Protein AF-A0A964J4A7-F1 (afdb_monomer)

Nearest PDB structures (foldseek):
  4ggv-assembly1_A  TM=4.752E-01  e=4.120E+00  Streptomyces himastatinicus ATCC 53653

Radius of gyration: 18.25 Å; Cα contacts (8 Å, |Δi|>4): 38; chains: 1; bounding box: 58×25×42 Å

Solvent-accessible surface area (backbone atoms only — not comparable to full-atom values): 5552 Å² total; per-residue (Å²): 120,84,85,73,64,74,85,95,62,94,72,65,58,56,76,70,42,56,50,52,53,50,52,52,50,52,31,66,76,62,76,48,56,81,92,54,64,61,52,66,57,55,52,48,48,62,72,67,53,54,40,86,45,93,86,36,99,44,71,46,69,66,68,39,51,58,53,51,50,53,49,51,54,56,53,53,66,61,55,69,76,64,78,82,68,90,128

Mean predicted aligned error: 13.83 Å

Foldseek 3Di:
DVVPDDDPDDDDCCVPPVVVVVLVVVCVVLVNDPVCSCVVVVLVLLVPFDLVDPPRPHNDDVVSVVSVVVVVVVVVVVCVVPDPDDD

Structure (mmCIF, N/CA/C/O backbone):
data_AF-A0A964J4A7-F1
#
_entry.id   AF-A0A964J4A7-F1
#
loop_
_atom_site.group_PDB
_atom_site.id
_atom_site.type_symbol
_atom_site.label_atom_id
_atom_site.label_alt_id
_atom_site.label_comp_id
_atom_site.label_asym_id
_atom_site.label_entity_id
_atom_site.label_seq_id
_atom_site.pdbx_PDB_ins_code
_atom_site.Cartn_x
_atom_site.Cartn_y
_atom_site.Cartn_z
_atom_site.occupancy
_atom_site.B_iso_or_equiv
_atom_site.auth_seq_id
_atom_site.auth_comp_id
_atom_site.auth_asym_id
_atom_site.auth_atom_id
_atom_site.pdbx_PDB_model_num
ATOM 1 N N . MET A 1 1 ? -7.491 5.675 19.699 1.00 58.06 1 MET A N 1
ATOM 2 C CA . MET A 1 1 ? -8.040 4.712 18.710 1.00 58.06 1 MET A CA 1
ATOM 3 C C . MET A 1 1 ? -8.614 3.479 19.400 1.00 58.06 1 MET A C 1
ATOM 5 O O . MET A 1 1 ? -9.714 3.091 19.049 1.00 58.06 1 MET A O 1
ATOM 9 N N . LEU A 1 2 ? -7.955 2.926 20.431 1.00 66.19 2 LEU A N 1
ATOM 10 C CA . LEU A 1 2 ? -8.589 1.925 21.310 1.00 66.19 2 LEU A CA 1
ATOM 11 C C . LEU A 1 2 ? -9.746 2.492 22.157 1.00 66.19 2 LEU A C 1
ATOM 13 O O . LEU A 1 2 ? -10.617 1.7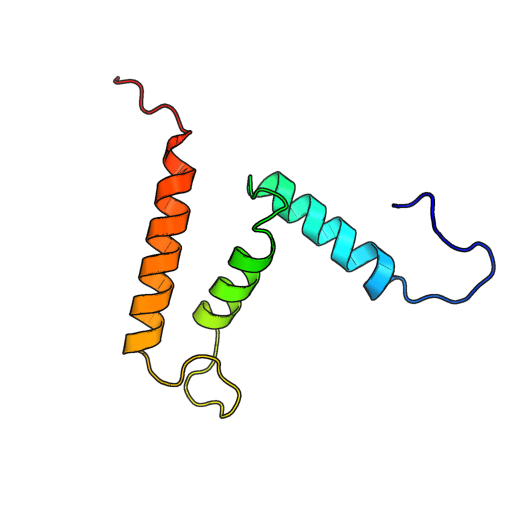42 22.581 1.00 66.19 2 LEU A O 1
ATOM 17 N N . ASP A 1 3 ? -9.778 3.805 22.395 1.00 68.69 3 ASP A N 1
ATOM 18 C CA . ASP A 1 3 ? -10.802 4.433 23.246 1.00 68.69 3 ASP A CA 1
ATOM 19 C C . ASP A 1 3 ? -12.186 4.553 22.588 1.00 68.69 3 ASP A C 1
ATOM 21 O O . ASP A 1 3 ? -13.168 4.836 23.267 1.00 68.69 3 ASP A O 1
ATOM 25 N N . SER A 1 4 ? -12.276 4.338 21.273 1.00 70.62 4 SER A N 1
ATOM 26 C CA . SER A 1 4 ? -13.501 4.496 20.475 1.00 70.62 4 SER A CA 1
ATOM 27 C C . SER A 1 4 ? -14.219 3.175 20.173 1.00 70.62 4 SER A C 1
ATOM 29 O O . SER A 1 4 ? -15.077 3.133 19.297 1.00 70.62 4 SER A O 1
ATOM 31 N N . LEU A 1 5 ? -13.872 2.089 20.869 1.00 74.25 5 LEU A N 1
ATOM 32 C CA . LEU A 1 5 ? -14.486 0.782 20.639 1.00 74.25 5 LEU A CA 1
ATOM 33 C C . LEU A 1 5 ? -15.942 0.753 21.145 1.00 74.25 5 LEU A C 1
ATOM 35 O O . LEU A 1 5 ? -16.178 1.077 22.317 1.00 74.25 5 LEU A O 1
ATOM 39 N N . PRO A 1 6 ? -16.915 0.331 20.314 1.00 72.00 6 PRO A N 1
ATOM 40 C CA . PRO A 1 6 ? -18.296 0.186 20.749 1.00 72.00 6 PRO A CA 1
ATOM 41 C C . PRO A 1 6 ? -18.396 -0.931 21.794 1.00 72.00 6 PRO A C 1
ATOM 43 O O . PRO A 1 6 ? -17.922 -2.052 21.599 1.00 72.00 6 PRO A O 1
ATOM 46 N N . ARG A 1 7 ? -18.999 -0.619 22.945 1.00 70.06 7 ARG A N 1
ATOM 47 C CA . ARG A 1 7 ? -19.251 -1.598 24.007 1.00 70.06 7 ARG A CA 1
ATOM 48 C C . ARG A 1 7 ? -20.650 -2.179 23.803 1.00 70.06 7 ARG A C 1
ATOM 50 O O . ARG A 1 7 ? -21.622 -1.443 23.880 1.00 70.06 7 ARG A O 1
ATOM 57 N N . SER A 1 8 ? -20.714 -3.497 23.607 1.00 76.56 8 SER A N 1
ATOM 58 C CA . SER A 1 8 ? -21.926 -4.310 23.383 1.00 76.56 8 SER A CA 1
ATOM 59 C C . SER A 1 8 ? -22.469 -4.427 21.947 1.00 76.56 8 SER A C 1
ATOM 61 O O . SER A 1 8 ? -23.593 -4.894 21.773 1.00 76.56 8 SER A O 1
ATOM 63 N N . GLU A 1 9 ? -21.677 -4.113 20.921 1.00 74.44 9 GLU A N 1
ATOM 64 C CA . GLU A 1 9 ? -22.031 -4.386 19.517 1.00 74.44 9 GLU A CA 1
ATOM 65 C C . GLU A 1 9 ? -20.994 -5.299 18.849 1.00 74.44 9 GLU A C 1
ATOM 67 O O . GLU A 1 9 ? -19.818 -5.295 19.218 1.00 74.44 9 GLU A O 1
ATOM 72 N N . VAL A 1 10 ? -21.434 -6.114 17.884 1.00 75.94 10 VAL A N 1
ATOM 73 C CA . VAL A 1 10 ? -20.541 -6.972 17.095 1.00 75.94 10 VAL A CA 1
ATOM 74 C C . VAL A 1 10 ? -19.903 -6.112 16.010 1.00 75.94 10 VAL A C 1
ATOM 76 O O . VAL A 1 10 ? -20.608 -5.571 15.163 1.00 75.94 10 VAL A O 1
ATOM 79 N N . PHE A 1 11 ? -18.579 -5.987 16.028 1.00 77.25 11 PHE A N 1
ATOM 80 C CA . PHE A 1 11 ? -17.824 -5.254 15.013 1.00 77.25 11 PHE A CA 1
ATOM 81 C C . PHE A 1 11 ? -16.635 -6.076 14.512 1.00 77.25 11 PHE A C 1
ATOM 83 O O . PHE A 1 11 ? -16.142 -6.968 15.207 1.00 77.25 11 PHE A O 1
ATOM 90 N N . ASP A 1 12 ? -16.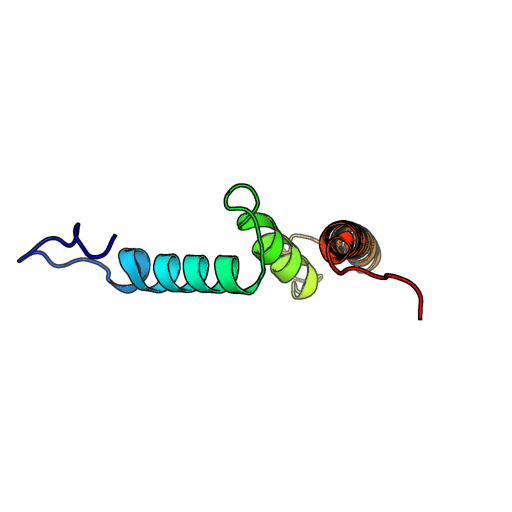170 -5.764 13.301 1.00 78.00 12 ASP A N 1
ATOM 91 C CA . ASP A 1 12 ? -14.989 -6.395 12.717 1.00 78.00 12 ASP A CA 1
ATOM 92 C C . ASP A 1 12 ? -13.710 -5.821 13.345 1.00 78.00 12 ASP A C 1
ATOM 94 O O . ASP A 1 12 ? -13.287 -4.689 13.088 1.00 78.00 12 ASP A O 1
ATOM 98 N N . TRP A 1 13 ? -13.091 -6.626 14.205 1.00 80.06 13 TRP A N 1
ATOM 99 C CA . TRP A 1 13 ? -11.845 -6.284 14.883 1.00 80.06 13 TRP A CA 1
ATOM 100 C C . TRP A 1 13 ? -10.659 -6.138 13.920 1.00 80.06 13 TRP A C 1
ATOM 102 O O . TRP A 1 13 ? -9.765 -5.314 14.154 1.00 80.06 13 TRP A O 1
ATOM 112 N N . VAL A 1 14 ? -10.635 -6.940 12.853 1.00 80.56 14 VAL A N 1
ATOM 113 C CA . VAL A 1 14 ? -9.520 -6.995 11.905 1.00 80.56 14 VAL A CA 1
ATOM 114 C C . VAL A 1 14 ? -9.445 -5.687 11.135 1.00 80.56 14 VAL A C 1
ATOM 116 O O . VAL A 1 14 ? -8.382 -5.061 11.101 1.00 80.56 14 VAL A O 1
ATOM 119 N N . GLU A 1 15 ? -10.579 -5.252 10.592 1.00 75.50 15 GLU A N 1
ATOM 120 C CA . GLU A 1 15 ? -10.671 -4.022 9.813 1.00 75.50 15 GLU A CA 1
ATOM 121 C C . GLU A 1 15 ? -10.440 -2.776 10.681 1.00 75.50 15 GLU A C 1
ATOM 123 O O . GLU A 1 15 ? -9.651 -1.902 10.318 1.00 75.50 15 GLU A O 1
ATOM 128 N N . GLN A 1 16 ? -11.053 -2.710 11.870 1.00 71.94 16 GLN A N 1
ATOM 129 C CA . GLN A 1 16 ? -10.996 -1.496 12.692 1.00 71.94 16 GLN A CA 1
ATOM 130 C C . GLN A 1 16 ? -9.687 -1.314 13.471 1.00 71.94 16 GLN A C 1
ATOM 132 O O . GLN A 1 16 ? -9.267 -0.176 13.684 1.00 71.94 16 GLN A O 1
ATOM 137 N N . ASN A 1 17 ? -9.034 -2.392 13.922 1.00 75.19 17 ASN A N 1
ATOM 138 C CA . ASN A 1 17 ? -7.912 -2.284 14.865 1.00 75.19 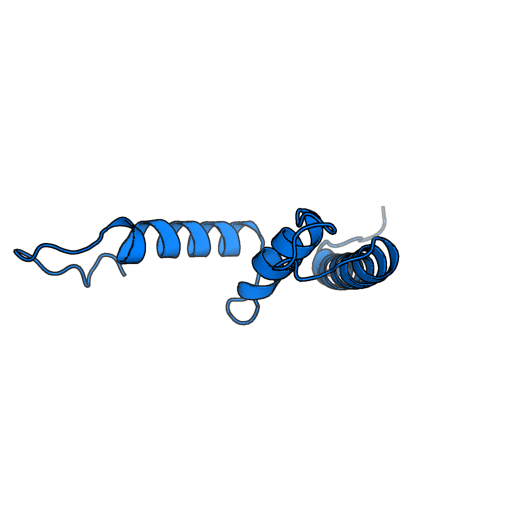17 ASN A CA 1
ATOM 139 C C . ASN A 1 17 ? -6.632 -2.943 14.355 1.00 75.19 17 ASN A C 1
ATOM 141 O O . ASN A 1 17 ? -5.591 -2.286 14.323 1.00 75.19 17 ASN A O 1
ATOM 145 N N . SER A 1 18 ? -6.682 -4.212 13.944 1.00 78.94 18 SER A N 1
ATOM 146 C CA . SER A 1 18 ? -5.469 -4.969 13.596 1.00 78.94 18 SER A CA 1
ATOM 147 C C . SER A 1 18 ? -4.703 -4.351 12.425 1.00 78.94 18 SER A C 1
ATOM 149 O O . SER A 1 18 ? -3.476 -4.234 12.497 1.00 78.94 18 SER A O 1
ATOM 151 N N . ILE A 1 19 ? -5.406 -3.901 11.381 1.00 77.06 19 ILE A N 1
ATOM 152 C CA . ILE A 1 19 ? -4.777 -3.248 10.224 1.00 77.06 19 ILE A CA 1
ATOM 153 C C . ILE A 1 19 ? -4.210 -1.886 10.638 1.00 77.06 19 ILE A C 1
ATOM 155 O O . ILE A 1 19 ? -3.017 -1.644 10.480 1.00 77.06 19 ILE A O 1
ATOM 159 N N . SER A 1 20 ? -5.023 -1.025 11.255 1.00 73.56 20 SER A N 1
ATOM 160 C CA . SER A 1 20 ? -4.605 0.338 11.609 1.00 73.56 20 SER A CA 1
ATOM 161 C C . SER A 1 20 ? -3.430 0.384 12.594 1.00 73.56 20 SER A C 1
ATOM 163 O O . SER A 1 20 ? -2.479 1.145 12.397 1.00 73.56 20 SER A O 1
ATOM 165 N N . LEU A 1 21 ? -3.447 -0.455 13.636 1.00 79.69 21 LEU A N 1
ATOM 166 C CA . LEU A 1 21 ? -2.386 -0.488 14.645 1.00 79.69 21 LEU A CA 1
ATOM 167 C C . LEU A 1 21 ? -1.072 -1.010 14.061 1.00 79.69 21 LEU A C 1
ATOM 169 O O . LEU A 1 21 ? -0.019 -0.418 14.300 1.00 79.69 21 LEU A O 1
ATOM 173 N N . THR A 1 22 ? -1.135 -2.069 13.251 1.00 78.56 22 THR A N 1
ATOM 174 C CA . THR A 1 22 ? 0.047 -2.641 12.591 1.00 78.56 22 THR A CA 1
ATOM 175 C C . THR A 1 22 ? 0.621 -1.675 11.565 1.00 78.56 22 THR A C 1
ATOM 177 O O . THR A 1 22 ? 1.828 -1.454 11.538 1.00 78.56 22 THR A O 1
ATOM 180 N N . THR A 1 23 ? -0.231 -1.021 10.774 1.00 74.06 23 THR A N 1
ATOM 181 C CA . THR A 1 23 ? 0.185 0.023 9.833 1.00 74.06 23 THR A CA 1
ATOM 182 C C . THR A 1 23 ? 0.801 1.211 10.563 1.00 74.06 23 THR A C 1
ATOM 184 O O . THR A 1 23 ? 1.819 1.738 10.123 1.00 74.06 23 THR A O 1
ATOM 187 N N . MET A 1 24 ? 0.238 1.650 11.688 1.00 69.06 24 MET A N 1
ATOM 188 C CA . MET A 1 24 ? 0.810 2.749 12.465 1.00 69.06 24 MET A CA 1
ATOM 189 C C . MET A 1 24 ? 2.177 2.376 13.051 1.00 69.06 24 MET A C 1
ATOM 191 O O . MET A 1 24 ? 3.103 3.176 12.942 1.00 69.06 24 MET A O 1
ATOM 195 N N . LEU A 1 25 ? 2.326 1.162 13.590 1.00 77.94 25 LEU A N 1
ATOM 196 C CA . LEU A 1 25 ? 3.600 0.649 14.098 1.00 77.94 25 LEU A CA 1
ATOM 197 C C . LEU A 1 25 ? 4.648 0.506 12.984 1.00 77.94 25 LEU A C 1
ATOM 199 O O . LEU A 1 25 ? 5.764 0.987 13.153 1.00 77.94 25 LEU A O 1
ATOM 203 N N . LEU A 1 26 ? 4.295 -0.084 11.835 1.00 72.56 26 LEU A N 1
ATOM 204 C CA . LEU A 1 26 ? 5.197 -0.194 10.680 1.00 72.56 26 LEU A CA 1
ATOM 205 C C . LEU A 1 26 ? 5.654 1.179 10.182 1.00 72.56 26 LEU A C 1
ATOM 207 O O . LEU A 1 26 ? 6.821 1.341 9.833 1.00 72.56 26 LEU A O 1
ATOM 211 N N . ASN A 1 27 ? 4.755 2.167 10.166 1.00 65.06 27 ASN A N 1
ATOM 212 C CA . ASN A 1 27 ? 5.094 3.523 9.738 1.00 65.06 27 ASN A CA 1
ATOM 213 C C . ASN A 1 27 ? 6.035 4.226 10.714 1.00 65.06 27 ASN A C 1
ATOM 215 O O . ASN A 1 27 ? 6.964 4.890 10.265 1.00 65.06 27 ASN A O 1
ATOM 219 N N . THR A 1 28 ? 5.838 4.046 12.023 1.00 66.88 28 THR A N 1
ATOM 220 C CA . THR A 1 28 ? 6.774 4.545 13.039 1.00 66.88 28 THR A CA 1
ATOM 221 C C . THR A 1 28 ? 8.132 3.851 12.935 1.00 66.88 28 THR A C 1
ATOM 223 O O . THR A 1 28 ? 9.157 4.513 13.009 1.00 66.88 28 THR A O 1
ATOM 226 N N . LEU A 1 29 ? 8.159 2.529 12.729 1.00 68.38 29 LEU A N 1
ATOM 227 C CA . LEU A 1 29 ? 9.406 1.768 12.584 1.00 68.38 29 LEU A CA 1
ATOM 228 C C . LEU A 1 29 ? 10.159 2.077 11.283 1.00 68.38 29 LEU A C 1
ATOM 230 O O . LEU A 1 29 ? 11.367 1.878 11.226 1.00 68.38 29 LEU A O 1
ATOM 234 N N . SER A 1 30 ? 9.461 2.541 10.246 1.00 57.44 30 SER A N 1
ATOM 235 C CA . SER A 1 30 ? 10.052 2.827 8.933 1.00 57.44 30 SER A CA 1
ATOM 236 C C . SER A 1 30 ? 10.356 4.312 8.707 1.00 57.44 30 SER A C 1
ATOM 238 O O . SER A 1 30 ? 10.706 4.674 7.585 1.00 57.44 30 SER A O 1
ATOM 240 N N . ASP A 1 31 ? 10.186 5.175 9.720 1.00 61.53 31 ASP A N 1
ATOM 241 C CA . ASP A 1 31 ? 10.308 6.640 9.602 1.00 61.53 31 ASP A CA 1
ATOM 242 C C . ASP A 1 31 ? 9.533 7.221 8.393 1.00 61.53 31 ASP A C 1
ATOM 244 O O . ASP A 1 31 ? 9.953 8.184 7.741 1.00 61.53 31 ASP A O 1
ATOM 248 N N . TYR A 1 32 ? 8.372 6.636 8.062 1.00 58.66 32 TYR A N 1
ATOM 249 C CA . TYR A 1 32 ? 7.533 7.120 6.964 1.00 58.66 32 TYR A CA 1
ATOM 250 C C . TYR A 1 32 ? 6.529 8.170 7.475 1.00 58.66 32 TYR A C 1
ATOM 252 O O . TYR A 1 32 ? 5.714 7.873 8.359 1.00 58.66 32 TYR A O 1
ATOM 260 N N . PRO A 1 33 ? 6.533 9.401 6.925 1.00 66.19 33 PRO A N 1
ATOM 261 C CA . PRO A 1 33 ? 5.580 10.433 7.303 1.00 66.19 33 PRO A CA 1
ATOM 262 C C . PRO A 1 33 ? 4.152 9.985 6.978 1.00 66.19 33 PRO A C 1
ATOM 264 O O . PRO A 1 33 ? 3.898 9.323 5.972 1.00 66.19 33 PRO A O 1
ATOM 267 N N . PHE A 1 34 ? 3.198 10.371 7.831 1.00 60.88 34 PHE A N 1
ATOM 268 C CA . PHE A 1 34 ? 1.801 9.927 7.742 1.00 60.88 34 PHE A CA 1
ATOM 269 C C . PHE A 1 34 ? 1.159 10.195 6.367 1.00 60.88 34 PHE A C 1
ATOM 271 O O . PHE A 1 34 ? 0.327 9.413 5.914 1.00 60.88 34 PHE A O 1
ATOM 278 N N . ALA A 1 35 ? 1.570 11.269 5.690 1.00 67.00 35 ALA A N 1
ATOM 279 C CA . ALA A 1 35 ? 1.064 11.645 4.372 1.00 67.00 35 ALA A CA 1
ATOM 280 C C . ALA A 1 35 ? 1.446 10.660 3.248 1.00 67.00 35 ALA A C 1
ATOM 282 O O . ALA A 1 35 ? 0.786 10.643 2.217 1.00 67.00 35 ALA A O 1
ATOM 283 N N . GLU A 1 36 ? 2.474 9.829 3.445 1.00 66.31 36 GLU A N 1
ATOM 284 C CA . GLU A 1 36 ? 3.078 8.993 2.393 1.00 66.31 36 GLU A CA 1
ATOM 285 C C . GLU A 1 36 ? 3.021 7.493 2.738 1.00 66.31 36 GLU A C 1
ATOM 287 O O . GLU A 1 36 ? 3.738 6.670 2.176 1.00 66.31 36 GLU A O 1
ATOM 292 N N . ARG A 1 37 ? 2.132 7.104 3.663 1.00 67.31 37 ARG A N 1
ATOM 293 C CA . ARG A 1 37 ? 1.960 5.711 4.129 1.00 67.31 37 ARG A CA 1
ATOM 294 C C . ARG A 1 37 ? 1.493 4.736 3.045 1.00 67.31 37 A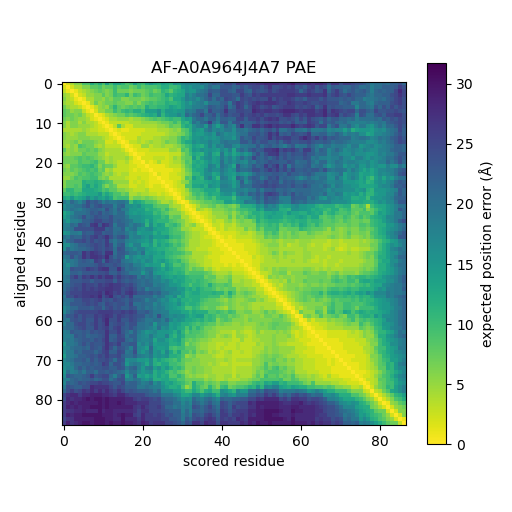RG A C 1
ATOM 296 O O . ARG A 1 37 ? 1.616 3.529 3.228 1.00 67.31 37 ARG A O 1
ATOM 303 N N . ALA A 1 38 ? 0.929 5.243 1.950 1.00 72.12 38 ALA A N 1
ATOM 304 C CA . ALA A 1 38 ? 0.485 4.428 0.822 1.00 72.12 38 ALA A CA 1
ATOM 305 C C . ALA A 1 38 ? 1.642 4.018 -0.105 1.00 72.12 38 ALA A C 1
ATOM 307 O O . ALA A 1 38 ? 1.532 3.008 -0.804 1.00 72.12 38 ALA A O 1
ATOM 308 N N . ASP A 1 39 ? 2.756 4.756 -0.083 1.00 75.25 39 ASP A N 1
ATOM 309 C CA . ASP A 1 39 ? 3.868 4.546 -1.007 1.00 75.25 39 ASP A CA 1
ATOM 310 C C . ASP A 1 39 ? 4.505 3.159 -0.833 1.00 75.25 39 ASP A C 1
ATOM 312 O O . ASP A 1 39 ? 4.605 2.434 -1.824 1.00 75.25 39 ASP A O 1
ATOM 316 N N . PRO A 1 40 ? 4.875 2.701 0.383 1.00 73.75 40 PRO A N 1
ATOM 317 C CA . PRO A 1 40 ? 5.505 1.391 0.556 1.00 73.75 40 PRO A CA 1
ATOM 318 C C . PRO A 1 40 ? 4.617 0.233 0.090 1.00 73.75 40 PRO A C 1
ATOM 320 O O . PRO A 1 40 ? 5.118 -0.722 -0.504 1.00 73.75 40 PRO A O 1
ATOM 323 N N . THR A 1 41 ? 3.303 0.324 0.316 1.00 77.06 41 THR A N 1
ATOM 324 C CA . THR A 1 41 ? 2.326 -0.679 -0.132 1.00 77.06 41 THR A CA 1
ATOM 325 C C . THR A 1 41 ? 2.247 -0.716 -1.655 1.00 77.06 41 THR A C 1
ATOM 327 O O . THR A 1 41 ? 2.335 -1.790 -2.247 1.00 77.06 41 THR A O 1
ATOM 330 N N . HIS A 1 42 ? 2.164 0.453 -2.297 1.00 79.38 42 HIS A N 1
ATOM 331 C CA . HIS A 1 42 ? 2.123 0.568 -3.754 1.00 79.38 42 HIS A CA 1
ATOM 332 C C . HIS A 1 42 ? 3.391 0.013 -4.413 1.00 79.38 42 HIS A C 1
ATOM 334 O O . HIS A 1 42 ? 3.327 -0.735 -5.391 1.00 79.38 42 HIS A O 1
ATOM 340 N N . TRP A 1 43 ? 4.562 0.338 -3.863 1.00 82.12 43 TRP A N 1
ATOM 341 C CA . TRP A 1 43 ? 5.819 -0.163 -4.402 1.00 82.12 43 TRP A CA 1
ATOM 342 C C . TRP A 1 43 ? 6.016 -1.659 -4.157 1.00 82.12 43 TRP A C 1
ATOM 344 O O . TRP A 1 43 ? 6.536 -2.343 -5.038 1.00 82.12 43 TRP A O 1
ATOM 354 N N . SER A 1 44 ? 5.579 -2.172 -3.002 1.00 79.62 44 SER A N 1
ATOM 355 C CA . SER A 1 44 ? 5.630 -3.605 -2.691 1.00 79.62 44 SER A CA 1
ATOM 356 C C . SER A 1 44 ? 4.776 -4.410 -3.664 1.00 79.62 44 SER A C 1
ATOM 358 O O . SER A 1 44 ? 5.246 -5.421 -4.178 1.00 79.62 44 SER A O 1
ATOM 360 N N . ASP A 1 45 ? 3.579 -3.923 -3.990 1.00 79.88 45 ASP A N 1
ATOM 361 C CA . ASP A 1 45 ? 2.690 -4.549 -4.969 1.00 79.88 45 ASP A CA 1
ATOM 362 C C . ASP A 1 45 ? 3.338 -4.609 -6.366 1.00 79.88 45 ASP A C 1
ATOM 364 O O . ASP A 1 45 ? 3.465 -5.676 -6.965 1.00 79.88 45 ASP A O 1
ATOM 368 N N . ILE A 1 46 ? 3.928 -3.504 -6.840 1.00 80.88 46 ILE A N 1
ATOM 369 C CA . ILE A 1 46 ? 4.702 -3.488 -8.099 1.00 80.88 46 ILE A CA 1
ATOM 370 C C . ILE A 1 46 ? 5.921 -4.429 -8.035 1.00 80.88 46 ILE A C 1
ATOM 372 O O . ILE A 1 46 ? 6.298 -5.041 -9.042 1.00 80.88 46 ILE A O 1
ATOM 376 N N . ALA A 1 47 ? 6.558 -4.550 -6.869 1.00 79.25 47 ALA A N 1
ATOM 377 C CA . ALA A 1 47 ? 7.734 -5.386 -6.670 1.00 79.25 47 ALA A CA 1
ATOM 378 C C . ALA A 1 47 ? 7.420 -6.884 -6.686 1.00 79.25 47 ALA A C 1
ATOM 380 O O . ALA A 1 47 ? 8.309 -7.648 -7.057 1.00 79.25 47 ALA A O 1
ATOM 381 N N . ILE A 1 48 ? 6.209 -7.311 -6.325 1.00 80.44 48 ILE A N 1
ATOM 382 C CA . ILE A 1 48 ? 5.839 -8.734 -6.236 1.00 80.44 48 ILE A CA 1
ATOM 383 C C . ILE A 1 48 ? 4.793 -9.165 -7.269 1.00 80.44 48 ILE A C 1
ATOM 385 O O . ILE A 1 48 ? 4.595 -10.368 -7.438 1.00 80.44 48 ILE A O 1
ATOM 389 N N . CYS A 1 49 ? 4.165 -8.222 -7.981 1.00 76.69 49 CYS A N 1
ATOM 390 C CA . CYS A 1 49 ? 3.120 -8.528 -8.953 1.00 76.69 49 CYS A CA 1
ATOM 391 C C . CYS A 1 49 ? 3.586 -9.522 -10.028 1.00 76.69 49 CYS A C 1
ATOM 393 O O . CYS A 1 49 ? 4.713 -9.476 -10.548 1.00 76.69 49 CYS A O 1
ATOM 395 N N . ASN A 1 50 ? 2.677 -10.431 -10.377 1.00 77.12 50 ASN A N 1
ATOM 396 C CA . ASN A 1 50 ? 2.864 -11.346 -11.486 1.00 77.12 50 ASN A CA 1
ATOM 397 C C . ASN A 1 50 ? 2.550 -10.612 -12.791 1.00 77.12 50 ASN A C 1
ATOM 399 O O . ASN A 1 50 ? 1.396 -10.356 -13.100 1.00 77.12 50 ASN A O 1
ATOM 403 N N . VAL A 1 51 ? 3.578 -10.312 -13.581 1.00 72.44 51 VAL A N 1
ATOM 404 C CA . VAL A 1 51 ? 3.445 -9.560 -14.843 1.00 72.44 51 VAL A CA 1
ATOM 405 C C . VAL A 1 51 ? 2.562 -10.238 -15.900 1.00 72.44 51 VAL A C 1
ATOM 407 O O . VAL A 1 51 ? 2.205 -9.597 -16.883 1.00 72.44 51 VAL A O 1
ATOM 410 N N . ASN A 1 52 ? 2.234 -11.521 -15.726 1.00 73.19 52 ASN A N 1
ATOM 411 C CA . ASN A 1 52 ? 1.377 -12.276 -16.641 1.00 73.19 52 ASN A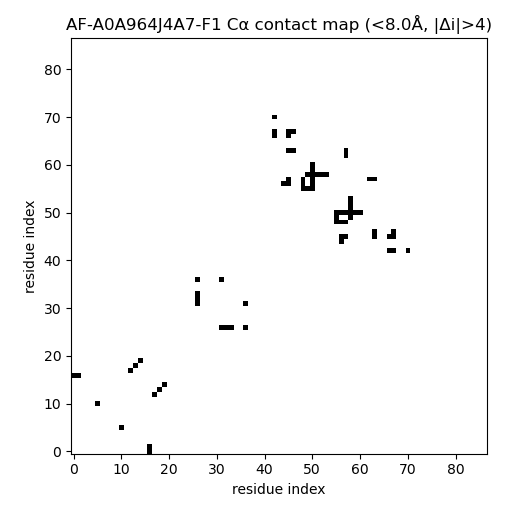 CA 1
ATOM 412 C C . ASN A 1 52 ? -0.101 -12.286 -16.216 1.00 73.19 52 ASN A C 1
ATOM 414 O O . ASN A 1 52 ? -0.922 -12.862 -16.926 1.00 73.19 52 ASN 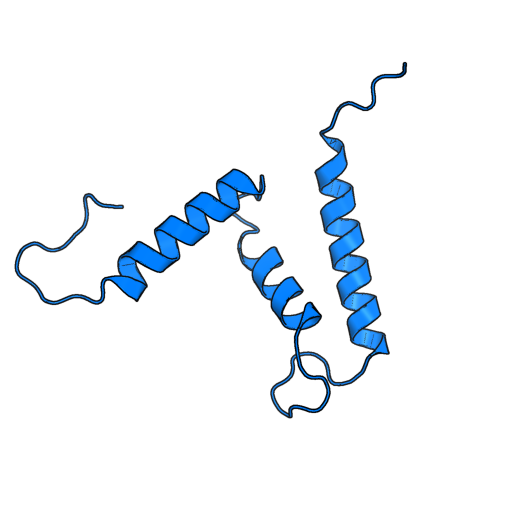A O 1
ATOM 418 N N . ASP A 1 53 ? -0.432 -11.708 -15.061 1.00 75.62 53 ASP A N 1
ATOM 419 C CA . ASP A 1 53 ? -1.806 -11.620 -14.574 1.00 75.62 53 ASP A CA 1
ATOM 420 C C . ASP A 1 53 ? -2.539 -10.446 -15.263 1.00 75.62 53 ASP A C 1
ATOM 422 O O . ASP A 1 53 ? -1.942 -9.367 -15.406 1.00 75.62 53 ASP A O 1
ATOM 426 N N . PRO A 1 54 ? -3.790 -10.625 -15.737 1.00 73.19 54 PRO A N 1
ATOM 427 C CA . PRO A 1 54 ? -4.578 -9.548 -16.340 1.00 73.19 54 PRO A CA 1
ATOM 428 C C . PRO A 1 54 ? -4.825 -8.358 -15.402 1.00 73.19 54 PRO A C 1
ATOM 430 O O . PRO A 1 54 ? -4.905 -7.237 -15.899 1.00 73.19 54 PRO A O 1
ATOM 433 N N . ASP A 1 55 ? -4.867 -8.568 -14.084 1.00 75.81 55 ASP A N 1
ATOM 434 C CA . ASP A 1 55 ? -5.099 -7.496 -13.103 1.00 75.81 55 ASP A CA 1
ATOM 435 C C . ASP A 1 55 ? -3.792 -6.886 -12.560 1.00 75.81 55 ASP A C 1
ATOM 437 O O . ASP A 1 55 ? -3.796 -6.065 -11.639 1.00 75.81 55 ASP A O 1
ATOM 441 N N . ALA A 1 56 ? -2.639 -7.264 -13.126 1.00 72.62 56 ALA A N 1
ATOM 442 C CA . ALA A 1 56 ? -1.351 -6.770 -12.664 1.00 72.62 56 ALA A CA 1
ATOM 443 C C . ALA A 1 56 ? -1.152 -5.270 -12.964 1.00 72.62 56 ALA A C 1
ATOM 445 O O . ALA A 1 56 ? -1.355 -4.821 -14.092 1.00 72.62 56 ALA A O 1
ATOM 446 N N . PRO A 1 57 ? -0.594 -4.484 -12.024 1.00 71.31 57 PRO A N 1
ATOM 447 C CA . PRO A 1 57 ? -0.295 -3.063 -12.240 1.00 71.31 57 PRO A CA 1
ATOM 448 C C . PRO A 1 57 ? 0.826 -2.809 -13.268 1.00 71.31 57 PRO A C 1
ATOM 450 O O . PRO A 1 57 ? 1.089 -1.659 -13.653 1.00 71.31 57 PRO A O 1
ATOM 453 N N . VAL A 1 58 ? 1.553 -3.857 -13.674 1.00 76.31 58 VAL A N 1
ATOM 454 C CA . VAL A 1 58 ? 2.611 -3.816 -14.685 1.00 76.31 58 VAL A CA 1
ATOM 455 C C . VAL A 1 58 ? 2.678 -5.152 -15.432 1.00 76.31 58 VAL A C 1
ATOM 457 O O . VAL A 1 58 ? 2.929 -6.181 -14.817 1.00 76.31 58 VAL A O 1
ATOM 460 N N . HIS A 1 59 ? 2.576 -5.128 -16.764 1.00 74.69 59 HIS A N 1
ATOM 461 C CA . HIS A 1 59 ? 2.575 -6.345 -17.599 1.00 74.69 59 HIS A CA 1
ATOM 462 C C . HIS A 1 59 ? 3.920 -6.673 -18.274 1.00 74.69 59 HIS A C 1
ATOM 464 O O . HIS A 1 59 ? 4.009 -7.536 -19.142 1.00 74.69 59 HIS A O 1
ATOM 470 N N . SER A 1 60 ? 5.002 -5.965 -17.937 1.00 76.44 60 SER A N 1
ATOM 471 C CA . SER A 1 60 ? 6.331 -6.267 -18.484 1.00 76.44 60 SER A CA 1
ATOM 472 C C . SER A 1 60 ? 7.467 -5.889 -17.536 1.00 76.44 60 SER A C 1
ATOM 474 O O . SER A 1 60 ? 7.347 -5.013 -16.680 1.00 76.44 60 SER A O 1
ATOM 476 N N . LYS A 1 61 ? 8.608 -6.575 -17.677 1.00 71.75 61 LYS A N 1
ATOM 477 C CA . LYS A 1 61 ? 9.762 -6.401 -16.780 1.00 71.75 61 LYS A CA 1
ATOM 478 C C . LYS A 1 61 ? 10.362 -4.994 -16.857 1.00 71.75 61 LYS A C 1
ATOM 480 O O . LYS A 1 61 ? 10.741 -4.450 -15.828 1.00 71.75 61 LYS A O 1
ATOM 485 N N . GLN A 1 62 ? 10.408 -4.394 -18.047 1.00 75.25 62 GLN A N 1
ATOM 486 C CA . GLN A 1 62 ? 11.030 -3.084 -18.267 1.00 75.25 62 GLN A CA 1
ATOM 487 C C . GLN A 1 62 ? 10.350 -1.945 -17.471 1.00 75.25 62 GLN A C 1
ATOM 489 O O . GLN A 1 62 ? 11.014 -1.348 -16.626 1.00 75.25 62 GLN A O 1
ATOM 494 N N . PRO A 1 63 ? 9.029 -1.698 -17.606 1.00 77.94 63 PRO A N 1
ATOM 495 C CA . PRO A 1 63 ? 8.336 -0.685 -16.806 1.00 77.94 63 PRO A CA 1
ATOM 496 C C . PRO A 1 63 ? 8.304 -1.005 -15.307 1.00 77.94 63 PRO A C 1
ATOM 498 O O . PRO A 1 63 ? 8.194 -0.089 -14.490 1.00 77.94 63 PRO A O 1
ATOM 501 N N . ARG A 1 64 ? 8.425 -2.284 -14.917 1.00 77.56 64 ARG A N 1
ATOM 502 C CA . ARG A 1 64 ? 8.575 -2.668 -13.505 1.00 77.56 64 ARG A CA 1
ATOM 503 C C . ARG A 1 64 ? 9.903 -2.155 -12.957 1.00 77.56 64 ARG A C 1
ATOM 505 O O . ARG A 1 64 ? 9.907 -1.520 -11.908 1.00 77.56 64 ARG A O 1
ATOM 512 N N . PHE A 1 65 ? 11.008 -2.365 -13.673 1.00 78.06 65 PHE A N 1
ATOM 513 C CA . PHE A 1 65 ? 12.317 -1.851 -13.261 1.00 78.06 65 PHE A CA 1
ATOM 514 C C . PHE A 1 65 ? 12.355 -0.322 -13.201 1.00 78.06 65 PHE A C 1
ATOM 516 O O . PHE A 1 65 ? 12.900 0.218 -12.241 1.00 78.06 65 PHE A O 1
ATOM 523 N N . ASP A 1 66 ? 11.720 0.379 -14.141 1.00 81.69 66 ASP A N 1
ATOM 524 C CA . ASP A 1 66 ? 11.666 1.847 -14.120 1.00 81.69 66 ASP A CA 1
ATOM 525 C C . ASP A 1 66 ? 10.902 2.385 -12.899 1.00 81.69 66 ASP A C 1
ATOM 527 O O . ASP A 1 66 ? 11.337 3.340 -12.251 1.00 81.69 66 ASP A O 1
ATOM 531 N N . LYS A 1 67 ? 9.778 1.749 -12.536 1.00 81.94 67 LYS A N 1
ATOM 532 C CA . LYS A 1 67 ? 9.018 2.081 -11.319 1.00 81.94 67 LYS A CA 1
ATOM 533 C C . LYS A 1 67 ? 9.814 1.755 -10.049 1.00 81.94 67 LYS A C 1
ATOM 535 O O . LYS A 1 67 ? 9.869 2.580 -9.141 1.00 81.94 67 LYS A O 1
ATOM 540 N N . LEU A 1 68 ? 10.496 0.610 -10.005 1.00 81.50 68 LEU A N 1
ATOM 541 C CA . LEU A 1 68 ? 11.346 0.227 -8.870 1.00 81.50 68 LEU A CA 1
ATOM 542 C C . LEU A 1 68 ? 12.576 1.132 -8.718 1.00 81.50 68 LEU A C 1
ATOM 544 O O . LEU A 1 68 ? 13.012 1.394 -7.600 1.00 81.50 68 LEU A O 1
ATOM 548 N N . LYS A 1 69 ? 13.113 1.667 -9.817 1.00 82.50 69 LYS A N 1
ATOM 549 C CA . LYS A 1 69 ? 14.199 2.651 -9.771 1.00 82.50 69 LYS A CA 1
ATOM 550 C C . LYS A 1 69 ? 13.740 3.960 -9.123 1.00 82.50 69 LYS A C 1
ATOM 552 O O . LYS A 1 69 ? 14.438 4.485 -8.261 1.00 82.50 69 LYS A O 1
ATOM 557 N N . LYS A 1 70 ? 12.527 4.427 -9.443 1.00 80.88 70 LYS A N 1
ATOM 558 C CA . LYS A 1 70 ? 11.906 5.589 -8.776 1.00 80.88 70 LYS A CA 1
ATOM 559 C C . LYS A 1 70 ? 11.670 5.345 -7.282 1.00 80.88 70 LYS A C 1
ATOM 561 O O . LYS A 1 70 ? 11.903 6.251 -6.484 1.00 80.88 70 LYS A O 1
ATOM 566 N N . MET A 1 71 ? 11.268 4.129 -6.897 1.00 82.31 71 MET A N 1
ATOM 567 C CA . MET A 1 71 ? 11.186 3.723 -5.486 1.00 82.31 71 MET A CA 1
ATOM 568 C C . MET A 1 71 ? 12.558 3.826 -4.805 1.00 82.31 71 MET A C 1
ATOM 570 O O . MET A 1 71 ? 12.669 4.437 -3.744 1.00 82.31 71 MET A O 1
ATOM 574 N N . ALA A 1 72 ? 13.609 3.272 -5.418 1.00 78.75 72 ALA A N 1
ATOM 575 C CA . ALA A 1 72 ? 14.961 3.311 -4.864 1.00 78.75 72 ALA A CA 1
ATOM 576 C C . ALA A 1 72 ? 15.474 4.752 -4.693 1.00 78.75 72 ALA A C 1
ATOM 578 O O . ALA A 1 72 ? 16.053 5.077 -3.661 1.00 78.75 72 ALA A O 1
ATOM 579 N N . GLU A 1 73 ? 15.203 5.642 -5.648 1.00 79.06 73 GLU A N 1
ATOM 580 C CA . GLU A 1 73 ? 15.537 7.071 -5.557 1.00 79.06 73 GLU A CA 1
ATOM 581 C C . GLU A 1 73 ? 14.733 7.798 -4.465 1.00 79.06 73 GLU A C 1
ATOM 583 O O . GLU A 1 73 ? 15.259 8.667 -3.765 1.00 79.06 73 GLU A O 1
ATOM 588 N N . ALA A 1 74 ? 13.454 7.458 -4.281 1.00 77.12 74 ALA A N 1
ATOM 589 C CA . ALA A 1 74 ? 12.638 7.981 -3.184 1.00 77.12 74 ALA A CA 1
ATOM 590 C C . ALA A 1 74 ? 13.155 7.515 -1.813 1.00 77.12 74 ALA A C 1
ATOM 592 O O . ALA A 1 74 ? 13.239 8.317 -0.884 1.00 77.12 74 ALA A O 1
ATOM 593 N N . MET A 1 75 ? 13.574 6.254 -1.703 1.00 74.81 75 MET A N 1
ATOM 594 C CA . MET A 1 75 ? 14.128 5.683 -0.475 1.00 74.81 75 MET A CA 1
ATOM 595 C C . MET A 1 75 ? 15.539 6.213 -0.172 1.00 74.81 75 MET A C 1
ATOM 597 O O . MET A 1 75 ? 15.846 6.541 0.972 1.00 74.81 75 MET A O 1
ATOM 601 N N . ALA A 1 76 ? 16.375 6.399 -1.198 1.00 72.56 76 ALA A N 1
ATOM 602 C CA . ALA A 1 76 ? 17.712 6.977 -1.068 1.00 72.56 76 ALA A CA 1
ATOM 603 C C . ALA A 1 76 ? 17.673 8.436 -0.589 1.00 72.56 76 ALA A C 1
ATOM 605 O O . ALA A 1 76 ? 18.462 8.819 0.272 1.00 72.56 76 ALA A O 1
ATOM 606 N N . ARG A 1 77 ? 16.713 9.238 -1.077 1.00 70.62 77 ARG A N 1
ATOM 607 C CA . ARG A 1 77 ? 16.498 10.616 -0.595 1.00 70.62 77 ARG A CA 1
ATOM 608 C C . ARG A 1 77 ? 16.160 10.678 0.898 1.00 70.62 77 ARG A C 1
ATOM 610 O O . ARG A 1 77 ? 16.501 11.661 1.546 1.00 70.62 77 ARG A O 1
ATOM 617 N N . ARG A 1 78 ? 15.529 9.636 1.447 1.00 65.88 78 ARG A N 1
ATOM 618 C CA . ARG A 1 78 ? 15.153 9.549 2.869 1.00 65.88 78 ARG A CA 1
ATOM 619 C C . ARG A 1 78 ? 16.294 9.069 3.767 1.00 65.88 78 ARG A C 1
ATOM 621 O O . ARG A 1 78 ? 16.372 9.496 4.910 1.00 65.88 78 ARG A O 1
ATOM 628 N N . CYS A 1 79 ? 17.221 8.264 3.243 1.00 58.50 79 CYS A N 1
ATOM 629 C CA . CYS A 1 79 ? 18.412 7.809 3.975 1.00 58.50 79 CYS A CA 1
ATOM 630 C C . CYS A 1 79 ? 19.403 8.957 4.302 1.00 58.50 79 CYS A C 1
ATOM 632 O O . CYS A 1 79 ? 20.274 8.819 5.158 1.00 58.50 79 CYS A O 1
ATOM 634 N N . GLY A 1 80 ? 19.247 10.128 3.670 1.00 52.75 80 GLY A N 1
ATOM 635 C CA . GLY A 1 80 ? 20.101 11.308 3.854 1.00 52.75 80 GLY A CA 1
ATOM 636 C C . GLY A 1 80 ? 20.038 12.004 5.224 1.00 52.75 80 GLY A C 1
ATOM 637 O O . GLY A 1 80 ? 20.774 12.967 5.432 1.00 52.75 80 GLY A O 1
ATOM 638 N N . THR A 1 81 ? 19.209 11.556 6.173 1.00 50.72 81 THR A N 1
ATOM 639 C CA . THR A 1 81 ? 19.249 12.036 7.571 1.00 50.72 81 THR A CA 1
ATOM 640 C C . THR A 1 81 ? 20.224 11.246 8.453 1.00 50.72 81 THR A C 1
ATOM 642 O O . THR A 1 81 ? 20.558 11.698 9.553 1.00 50.72 81 THR A O 1
ATOM 645 N N . CYS A 1 82 ? 20.778 10.128 7.968 1.00 44.81 82 CYS A N 1
ATOM 646 C CA . CYS A 1 82 ? 21.921 9.480 8.602 1.00 44.81 82 CYS A CA 1
ATOM 647 C C . CYS A 1 82 ? 23.203 10.249 8.268 1.00 44.81 82 CYS A C 1
ATOM 649 O O . CYS A 1 82 ? 23.853 10.032 7.252 1.00 44.81 82 CYS A O 1
ATOM 651 N N . ARG A 1 83 ? 23.535 11.170 9.173 1.00 47.66 83 ARG A N 1
ATOM 652 C CA . ARG A 1 83 ? 24.844 11.766 9.467 1.00 47.66 83 ARG A CA 1
ATOM 653 C C . ARG A 1 83 ? 26.048 10.944 8.959 1.00 47.66 83 ARG A C 1
ATOM 655 O O . ARG A 1 83 ? 26.722 10.280 9.738 1.00 47.66 83 ARG A O 1
ATOM 662 N N . CYS A 1 84 ? 26.397 11.076 7.683 1.00 45.44 84 CYS A N 1
ATOM 663 C CA . CYS A 1 84 ? 27.760 10.846 7.215 1.00 45.44 84 CYS A CA 1
ATOM 664 C C . CYS A 1 84 ? 28.589 12.087 7.573 1.00 45.44 84 CYS A C 1
ATOM 666 O O . CYS A 1 84 ? 28.896 12.917 6.722 1.00 45.44 84 CYS A O 1
ATOM 668 N N . THR A 1 85 ? 28.905 12.268 8.857 1.00 44.59 85 THR A N 1
ATOM 669 C CA . THR A 1 85 ? 30.052 13.102 9.234 1.00 44.59 85 THR A CA 1
ATOM 670 C C . THR A 1 85 ? 31.299 12.252 9.065 1.00 44.59 85 THR A C 1
ATOM 672 O O . THR A 1 85 ? 31.404 11.215 9.714 1.00 44.59 85 THR A O 1
ATOM 675 N N . ASN A 1 86 ? 32.191 12.705 8.181 1.00 39.66 86 ASN A N 1
ATOM 676 C CA . ASN A 1 86 ? 33.561 12.229 7.988 1.00 39.66 86 ASN A CA 1
ATOM 677 C C . ASN A 1 86 ? 34.167 11.563 9.232 1.00 39.66 86 ASN A C 1
ATOM 679 O O . ASN A 1 86 ? 34.318 12.207 10.274 1.00 39.66 86 ASN A O 1
ATOM 683 N N . SER A 1 87 ? 34.612 10.321 9.078 1.00 35.66 87 SER A N 1
ATOM 684 C CA . SER A 1 87 ? 35.770 9.747 9.769 1.00 35.66 87 SER A CA 1
ATOM 685 C C . SER A 1 87 ? 36.412 8.726 8.845 1.00 35.66 87 SER A C 1
ATOM 687 O O . SER A 1 87 ? 35.644 7.953 8.230 1.00 35.66 87 SER A O 1
#

Sequence (87 aa):
MLDSLPRSEVFDWVEQNSISLTTMLLNTLSDYPFAERADPTHWSDIAICNVNDPDAPVHSKQPRFDKLKKMAEAMARRCGTCRCTNS

Secondary structure (DSSP, 8-state):
-GGGPPSSS---HIIIIIHHHHHHHHHHHTT--GGGTTHHHHHHHHHH--TTSTT-S-SSHHHHHHHHHHHHHHHHHHHTTS-----

pLDDT: mean 71.24, std 10.27, range [35.66, 82.5]

=== Feature glossary ===
Key to the feature types in this record:

— What the protein is —

Primary structure: the covalent order of the twenty standard amino acids along the backbone. Two proteins with the same sequence will (almost always) fold to the same structure; two with 30% identity often share a fold but not the details.

Database cross-references. InterPro integrates a dozen domain/family signature databases into unified entries with residue-range hits. GO terms attach function/process/location labels with evidence codes. CATH codes position the fold in a four-level structural taxonomy. Organism is the NCBI-taxonomy species name.

— Where its atoms are —

The mmCIF block holds the 3D Cartesian coordinates of each backbone atom (N, Cα, C, O) in ångströms. mmCIF is the PDB's canonical archive format — a tagged-loop text representation of the atomic model.

Six rendered views show the 3D structure from the faces of a cube — i.e. along ±x, ±y, ±z. Rendering representation is drawn randomly per protein from cartoon (secondary-structure ribbons), sticks (backbone bonds), or molecular surface; coloring is either N→C rainbow (blue at the N-terminus through red at the C-terminus) or one color per chain.

— Local backbone conformation —

DSSP 8-state secondary structure assigns each residue one of H (α-helix), G (3₁₀-helix), I (π-helix), E (extended β-strand), B (isolated β-bridge), T (hydrogen-bonded turn), S (bend), or '-' (coil). The assignment is computed from backbone hydrogen-bond geometry via the Kabsch–Sander algorithm.

P-SEA three-state annotation labels each residue as helix, strand, or coil based purely on the geometry of the Cα trace. It serves as a fallback when the full backbone (and thus DSSP) is unavailable.

The φ/ψ torsion pair specifies the backbone conformation at each residue. φ rotates about the N–Cα bond, ψ about the Cα–C bond. Steric clashes forbid most of the (φ, ψ) plane — the allowed regions (α-helix basin, β-sheet basin, left-handed helix) are the Ramachandran-allowed regions.

— Global shape and packing —

The geometric summary reports three shape descriptors. Rg (radius of gyration) measures how spread out the Cα atoms are about their centre of mass; compact globular proteins have small Rg, elongated or unfolded ones large. Cα contacts (<8 Å, |i−j|>4) count long-range residue pairs in spatial proximity — high for tightly packed folds, near zero for rods or random coil. The bounding-box extents give the protein's footprint along x, y, z in Å.

Accessible surface area quantifies burial. A residue with SASA near zero is packed into the hydrophobic core; one with SASA >100 Å² sits on the surface. Computed here via the Shrake–Rupley numerical algorithm with a 1.4 Å probe.

Plot images: a contact map (which residues are close in 3D, as an N×N binary image), a Ramachandr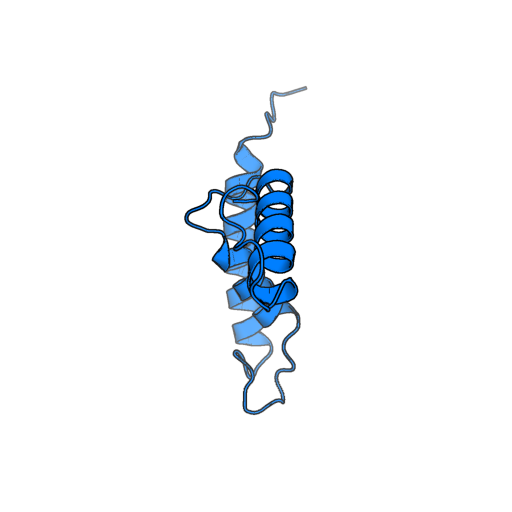an scatter (backbone torsion angles, revealing secondary-structure composition at a glance), and — for AlphaFold structures — a PAE heatmap (pairwise prediction confidence).

— Structural neighborhood —

The Foldseek 3Di string encodes local tertiary geometry as a 20-letter alphabet — one character per residue — derived from the relative positions of nearby Cα atoms. Unlike the amino-acid sequence, 3Di is a direct function of the 3D structure, so two proteins with the same fold have similar 3Di strings even at low sequence identity.

Nearest PDB neig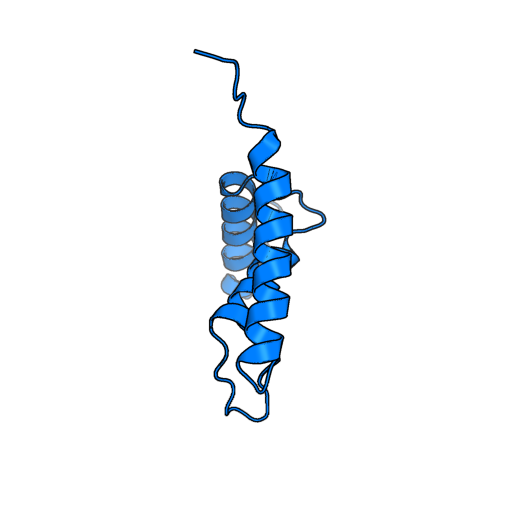hbors are the top structural matches found b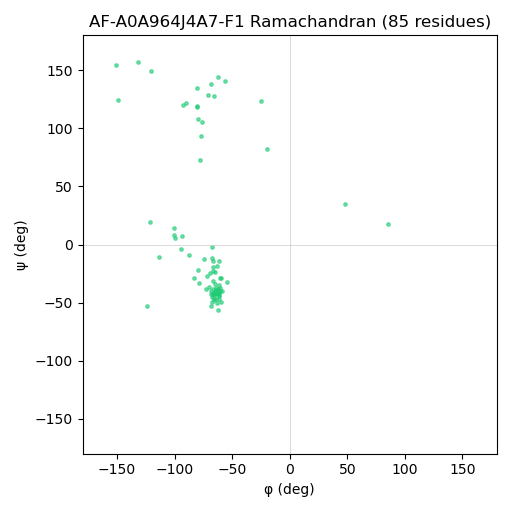y Foldseek when searching this structure against the entire Protein Data Bank. Each hit reports a TM-score (0 to 1; >0.5 almost always implies the same fold) and an E-value. These are *structural* homologs — they may share no detectable sequence similarity.

— Confidence and disorder —

For AlphaFold models, the B-factor field carries pLDDT — the model's own estimate of local accuracy on a 0–100 scale. Regions with pLDDT<50 should be treated as essentially unmodeled; they often correspond to intrinsically disordered segments.

B-factor (Debye–Waller factor) reflects atomic displacement in the crystal lattice. It is an experimental observable (units Å²), not a prediction; low values mean the atom is pinned down, high values mean it moves or is heterogeneous across the crystal.

Predicted aligned error is AlphaFold's pairwise confidence. Unlike pLDDT (per-residue), PAE is per-residue-pair and captures whether two parts of the structure are correctly placed relative to each other. Units are ångströms of expected positional error.